Protein AF-A0A350CAU0-F1 (afdb_monomer_lite)

Sequence (91 aa):
MNVRILPLDPDLQVAQALPCFAGEPFLLLLDSAARHRQRDARYSFLTAAPRAVCRLDAVRHGDQPFTQLRHWQRLLSALSLPASAPPFCGG

Secondary structure (DSSP, 8-state):
------PPPTT--HHHHGGGGTTSTT-EEEE--TTSTTTT---EEEE-S-S-----S---TT--TTHHHHHHHHHS------TTS-S----

Radius of gyration: 16.53 Å; chains: 1; bounding box: 42×33×34 Å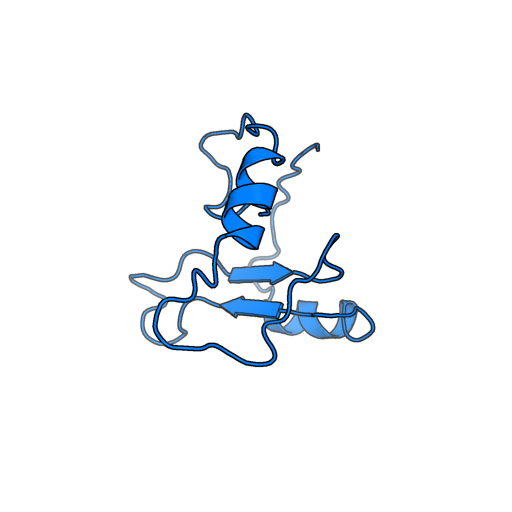

Foldseek 3Di:
DDDDDDDDDPPDDPVVCCVVCVVFAPWDKDFDDPPCCVPPGDDIDTDGDDPDDDDDPDDDPPDDRCPVVVVVVVVDDPDPDDPPDDPDDDD

pLDDT: mean 81.76, std 9.96, range [54.28, 94.38]

Structure (mmCIF, N/CA/C/O backbone):
data_AF-A0A350CAU0-F1
#
_entry.id   AF-A0A350CAU0-F1
#
loop_
_atom_site.group_PDB
_atom_site.id
_atom_site.type_symbol
_atom_site.label_atom_id
_atom_site.label_alt_id
_atom_site.label_comp_id
_atom_site.label_asym_id
_atom_site.label_entity_id
_atom_site.label_seq_id
_atom_site.pdbx_PDB_ins_code
_atom_site.Cartn_x
_atom_site.Cartn_y
_atom_site.Cartn_z
_atom_site.occupancy
_atom_site.B_iso_or_equiv
_atom_site.auth_seq_id
_atom_site.auth_comp_id
_atom_site.auth_asym_id
_atom_site.auth_atom_id
_atom_site.pdbx_PDB_model_num
ATOM 1 N N . MET A 1 1 ? 13.712 8.872 2.887 1.00 55.81 1 MET A N 1
ATOM 2 C CA . MET A 1 1 ? 13.416 7.474 2.506 1.00 55.81 1 MET A CA 1
ATOM 3 C C . MET A 1 1 ? 14.211 7.202 1.237 1.00 55.81 1 MET A C 1
ATOM 5 O O . MET A 1 1 ? 14.047 7.962 0.294 1.00 55.81 1 MET A O 1
ATOM 9 N N . ASN A 1 2 ? 15.140 6.242 1.237 1.00 63.44 2 ASN A N 1
ATOM 10 C CA . ASN A 1 2 ? 15.959 5.947 0.054 1.00 63.44 2 ASN A CA 1
ATOM 11 C C . ASN A 1 2 ? 15.252 4.882 -0.787 1.00 63.44 2 ASN A C 1
ATOM 13 O O . ASN A 1 2 ? 15.137 3.741 -0.345 1.00 63.44 2 ASN A O 1
ATOM 17 N N . VAL A 1 3 ? 14.776 5.250 -1.977 1.00 66.75 3 VAL A N 1
ATOM 18 C CA . VAL A 1 3 ? 14.211 4.293 -2.937 1.00 66.75 3 VAL A CA 1
ATOM 19 C C . VAL A 1 3 ? 15.363 3.513 -3.564 1.00 66.75 3 VAL A C 1
ATOM 21 O O . VAL A 1 3 ? 16.272 4.104 -4.144 1.00 66.75 3 VAL A O 1
ATOM 24 N N . ARG A 1 4 ? 15.343 2.186 -3.430 1.00 76.56 4 ARG A N 1
ATOM 25 C CA . ARG A 1 4 ? 16.275 1.287 -4.119 1.00 76.56 4 ARG A CA 1
ATOM 26 C C . ARG A 1 4 ? 15.524 0.569 -5.226 1.00 76.56 4 ARG A C 1
ATOM 28 O O . ARG A 1 4 ? 14.489 -0.034 -4.967 1.00 76.56 4 ARG A O 1
ATOM 35 N N . ILE A 1 5 ? 16.057 0.638 -6.439 1.00 78.00 5 ILE A N 1
ATOM 36 C CA . ILE A 1 5 ? 15.538 -0.095 -7.592 1.00 78.00 5 ILE A CA 1
ATOM 37 C C . ILE A 1 5 ? 16.461 -1.289 -7.801 1.00 78.00 5 ILE A C 1
ATOM 39 O O . ILE A 1 5 ? 17.669 -1.114 -7.956 1.00 78.00 5 ILE A O 1
ATOM 43 N N . LEU A 1 6 ? 15.892 -2.490 -7.765 1.00 81.44 6 LEU 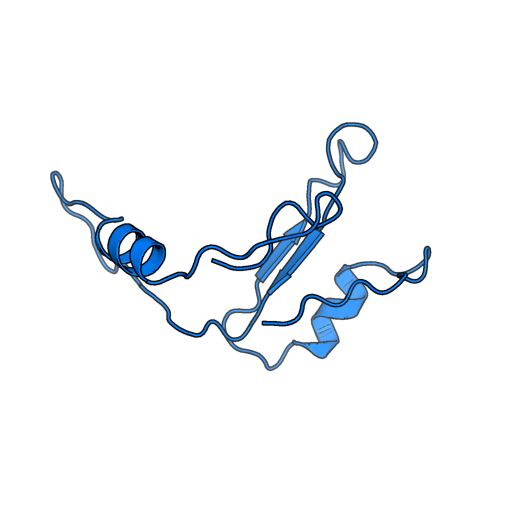A N 1
ATOM 44 C CA . LEU A 1 6 ? 16.605 -3.741 -7.991 1.00 81.44 6 LEU A CA 1
ATOM 45 C C . LEU A 1 6 ? 16.015 -4.431 -9.224 1.00 81.44 6 LEU A C 1
ATOM 47 O O . LEU A 1 6 ? 14.796 -4.370 -9.412 1.00 81.44 6 LEU A O 1
ATOM 51 N N . PRO A 1 7 ? 16.844 -5.074 -10.062 1.00 78.12 7 PRO A N 1
ATOM 52 C CA . PRO A 1 7 ? 16.332 -5.923 -11.123 1.00 78.12 7 PRO A CA 1
ATOM 53 C C . PRO A 1 7 ? 15.569 -7.096 -10.501 1.00 78.12 7 PRO A C 1
ATOM 55 O O . PRO A 1 7 ? 16.041 -7.716 -9.548 1.00 78.12 7 PRO A O 1
ATOM 58 N N . LEU A 1 8 ? 14.380 -7.370 -11.032 1.00 72.44 8 LEU A N 1
ATOM 59 C CA . LEU A 1 8 ? 13.609 -8.555 -10.678 1.00 72.44 8 LEU A CA 1
ATOM 60 C C . LEU A 1 8 ? 13.997 -9.703 -11.605 1.00 72.44 8 LEU A C 1
ATOM 62 O O . LEU A 1 8 ? 14.333 -9.481 -12.770 1.00 72.44 8 LEU A O 1
ATOM 66 N N . ASP A 1 9 ? 13.924 -10.918 -11.075 1.00 78.69 9 ASP A N 1
ATOM 67 C CA . ASP A 1 9 ? 13.962 -12.125 -11.889 1.00 78.69 9 ASP A CA 1
ATOM 68 C C . ASP A 1 9 ? 12.770 -12.091 -12.874 1.00 78.69 9 ASP A C 1
ATOM 70 O O . ASP A 1 9 ? 11.638 -11.858 -12.437 1.00 78.69 9 ASP A O 1
ATOM 74 N N . PRO A 1 10 ? 12.995 -12.246 -14.193 1.00 74.06 10 PRO A N 1
ATOM 75 C CA . PRO A 1 10 ? 11.928 -12.220 -15.193 1.00 74.06 10 PRO A CA 1
ATOM 76 C C . PRO A 1 10 ? 10.884 -13.332 -15.012 1.00 74.06 10 PRO A C 1
ATOM 78 O O . PRO A 1 10 ? 9.746 -13.152 -15.450 1.00 74.06 10 PRO A O 1
ATOM 81 N N . ASP A 1 11 ? 11.236 -14.435 -14.348 1.00 77.94 11 ASP A N 1
ATOM 82 C CA . ASP A 1 11 ? 10.326 -15.546 -14.056 1.00 77.94 11 ASP A CA 1
ATOM 83 C C . ASP A 1 11 ? 9.590 -15.370 -12.716 1.00 77.94 11 ASP A C 1
ATOM 85 O O . ASP A 1 11 ? 8.723 -16.177 -12.359 1.00 77.94 11 ASP A O 1
ATOM 89 N N . LEU A 1 12 ? 9.893 -14.297 -11.974 1.00 72.69 12 LEU A N 1
ATOM 90 C CA . LEU A 1 12 ? 9.259 -14.007 -10.696 1.00 72.69 12 LEU A CA 1
ATOM 91 C C . LEU A 1 12 ? 7.768 -13.739 -10.890 1.00 72.69 12 LEU A C 1
ATOM 93 O O . LEU A 1 12 ? 7.348 -12.725 -11.457 1.00 72.69 12 LEU A O 1
ATOM 97 N N . GLN A 1 13 ? 6.942 -14.608 -10.319 1.00 77.94 13 GLN A N 1
ATOM 98 C CA . GLN A 1 13 ? 5.515 -14.346 -10.237 1.00 77.94 13 GLN A CA 1
ATOM 99 C C . GLN A 1 13 ? 5.229 -13.539 -8.976 1.00 77.94 13 GLN A C 1
ATOM 101 O O . GLN A 1 13 ? 5.557 -13.962 -7.872 1.00 77.94 13 GLN A O 1
ATOM 106 N N . VAL A 1 14 ? 4.546 -12.401 -9.112 1.00 77.88 14 VAL A N 1
ATOM 107 C CA . VAL A 1 14 ? 4.219 -11.509 -7.981 1.00 77.88 14 VAL A CA 1
ATOM 108 C C . VAL A 1 14 ? 3.516 -12.254 -6.837 1.00 77.88 14 VAL A C 1
ATOM 110 O O . VAL A 1 14 ? 3.776 -11.989 -5.666 1.00 77.88 14 VAL A O 1
ATOM 113 N N . ALA A 1 15 ? 2.682 -13.248 -7.160 1.00 80.50 15 ALA A N 1
ATOM 114 C CA . ALA A 1 15 ? 2.008 -14.083 -6.169 1.00 80.50 15 ALA A CA 1
ATOM 115 C C . ALA A 1 15 ? 2.972 -14.909 -5.294 1.00 80.50 15 ALA A C 1
ATOM 117 O O . ALA A 1 15 ? 2.637 -15.203 -4.151 1.00 80.50 15 ALA A O 1
ATOM 118 N N . GLN A 1 16 ? 4.172 -15.244 -5.780 1.00 83.06 16 GLN A N 1
ATOM 119 C CA . GLN A 1 16 ? 5.196 -15.950 -4.998 1.00 83.06 16 GLN A CA 1
ATOM 120 C C . GLN A 1 16 ? 5.792 -15.076 -3.889 1.00 83.06 16 GLN A C 1
ATOM 122 O O . GLN A 1 16 ? 6.345 -15.615 -2.936 1.00 83.06 16 GLN A O 1
ATOM 127 N N . ALA A 1 17 ? 5.662 -13.747 -3.972 1.00 82.75 17 ALA A N 1
ATOM 128 C CA . ALA A 1 17 ? 6.098 -12.850 -2.907 1.00 82.75 17 ALA A CA 1
ATOM 129 C C . ALA A 1 17 ? 5.104 -12.806 -1.733 1.00 82.75 17 ALA A C 1
ATOM 131 O O . ALA A 1 17 ? 5.515 -12.535 -0.610 1.00 82.75 17 ALA A O 1
ATOM 132 N N . LEU A 1 18 ? 3.814 -13.098 -1.958 1.00 86.44 18 LEU A N 1
ATOM 133 C CA . LEU A 1 18 ? 2.770 -13.003 -0.926 1.00 86.44 18 LEU A CA 1
ATOM 134 C C . LEU A 1 18 ? 3.048 -13.846 0.331 1.00 86.44 18 LEU A C 1
ATOM 136 O O . LEU A 1 18 ? 2.906 -13.300 1.427 1.00 86.44 18 LEU A O 1
ATOM 140 N N . PRO A 1 19 ? 3.467 -15.128 0.234 1.00 88.94 19 PRO A N 1
ATOM 141 C CA . PRO A 1 19 ? 3.741 -15.946 1.414 1.00 88.94 19 PRO A CA 1
ATOM 142 C C . PRO A 1 19 ? 4.809 -15.350 2.335 1.00 88.94 19 PRO A C 1
ATOM 144 O O . PRO A 1 19 ? 4.710 -15.504 3.550 1.00 88.94 19 PRO A O 1
ATOM 147 N N . CYS A 1 20 ? 5.786 -14.617 1.788 1.00 88.19 20 CYS A N 1
ATOM 148 C CA . CYS A 1 20 ? 6.838 -13.973 2.579 1.00 88.19 20 CYS A CA 1
ATOM 149 C C . CYS A 1 20 ? 6.307 -12.873 3.513 1.00 88.19 20 CYS A C 1
ATOM 151 O O . CYS A 1 20 ? 6.995 -12.508 4.460 1.00 88.19 20 CYS A O 1
ATOM 153 N N . PHE A 1 21 ? 5.096 -12.364 3.268 1.00 89.19 21 PHE A N 1
ATOM 154 C CA . PHE A 1 21 ? 4.460 -11.305 4.057 1.00 89.19 21 PHE A CA 1
ATOM 155 C C . PHE A 1 21 ? 3.165 -11.768 4.739 1.00 89.19 21 PHE A C 1
ATOM 157 O O . PHE A 1 21 ? 2.414 -10.944 5.251 1.00 89.19 21 PHE A O 1
ATOM 164 N N . ALA A 1 22 ? 2.882 -13.075 4.771 1.00 86.56 22 ALA A N 1
ATOM 165 C CA . ALA A 1 22 ? 1.609 -13.610 5.266 1.00 86.56 22 ALA A CA 1
ATOM 166 C C . ALA A 1 22 ? 1.310 -13.280 6.745 1.00 86.56 22 ALA A C 1
ATOM 168 O O . ALA A 1 22 ? 0.151 -13.308 7.151 1.00 86.56 22 ALA A O 1
ATOM 169 N N . GLY A 1 23 ? 2.335 -12.969 7.546 1.00 89.69 23 GLY A N 1
ATOM 170 C CA . GLY A 1 23 ? 2.185 -12.548 8.943 1.00 89.69 23 GLY A CA 1
ATOM 171 C C . GLY A 1 23 ? 2.007 -11.040 9.146 1.00 89.69 23 GLY A C 1
ATOM 172 O O . GLY A 1 23 ? 1.748 -10.613 10.269 1.00 89.69 23 GLY A O 1
ATOM 173 N N . GLU A 1 24 ? 2.151 -10.231 8.096 1.00 94.38 24 GLU A N 1
ATOM 174 C CA . GLU A 1 24 ? 2.099 -8.776 8.214 1.00 94.38 24 GLU A CA 1
ATOM 175 C C . GLU A 1 24 ? 0.652 -8.256 8.193 1.00 94.38 24 GLU A C 1
ATOM 177 O O . GLU A 1 24 ? -0.168 -8.690 7.373 1.00 94.38 24 GLU A O 1
ATOM 182 N N . PRO A 1 25 ? 0.304 -7.288 9.057 1.00 92.56 25 PRO A N 1
ATOM 183 C CA . PRO A 1 25 ? -1.035 -6.728 9.079 1.00 92.56 25 PRO A CA 1
ATOM 184 C C . PRO A 1 25 ? -1.288 -5.869 7.832 1.00 92.56 25 PRO A C 1
ATOM 186 O O . PRO A 1 25 ? -0.396 -5.181 7.331 1.00 92.56 25 PRO A O 1
ATOM 189 N N . PHE A 1 26 ? -2.541 -5.861 7.366 1.00 93.00 26 PHE A N 1
ATOM 190 C CA . PHE A 1 26 ? -2.995 -5.082 6.202 1.00 93.00 26 PHE A CA 1
ATOM 191 C C . PHE A 1 26 ? -2.219 -5.377 4.906 1.00 93.00 26 PHE A C 1
ATOM 193 O O . PHE A 1 26 ? -1.963 -4.469 4.114 1.00 93.00 26 PHE A O 1
ATOM 200 N N . LEU A 1 27 ? -1.856 -6.645 4.682 1.00 92.69 27 LEU A N 1
ATOM 201 C CA . LEU A 1 27 ? -1.281 -7.090 3.416 1.00 92.69 27 LEU A CA 1
ATOM 202 C C . LEU A 1 27 ? -2.240 -6.784 2.253 1.00 92.69 27 LEU A C 1
ATOM 204 O O . LEU A 1 27 ? -3.390 -7.227 2.245 1.00 92.69 27 LEU A O 1
ATOM 208 N N . LEU A 1 28 ? -1.756 -6.036 1.265 1.00 91.00 28 LEU A N 1
ATOM 209 C CA . LEU A 1 28 ? -2.514 -5.608 0.093 1.00 91.00 28 LEU A CA 1
ATOM 210 C C . LEU A 1 28 ? -1.683 -5.826 -1.173 1.00 91.00 28 LEU A C 1
ATOM 212 O O . LEU A 1 28 ? -0.566 -5.321 -1.284 1.00 91.00 28 LEU A O 1
ATOM 216 N N . LEU A 1 29 ? -2.267 -6.535 -2.141 1.00 89.00 29 LEU A N 1
ATOM 217 C CA . LEU A 1 29 ? -1.742 -6.674 -3.496 1.00 89.00 29 LEU A CA 1
ATOM 218 C C . LEU A 1 29 ? -2.650 -5.932 -4.478 1.00 89.00 29 LEU A C 1
ATOM 220 O O . LEU A 1 29 ? -3.826 -6.267 -4.622 1.00 89.00 29 LEU A O 1
ATOM 224 N N . LEU A 1 30 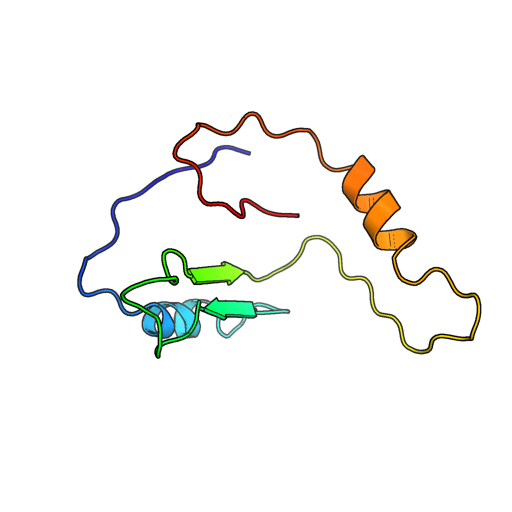? -2.085 -4.956 -5.183 1.00 87.12 30 LEU A N 1
ATOM 225 C CA . LEU A 1 30 ? -2.702 -4.298 -6.329 1.00 87.12 30 LEU A CA 1
ATOM 226 C C . LEU A 1 30 ? -2.026 -4.823 -7.593 1.00 87.12 30 LEU A C 1
ATOM 228 O O . LEU A 1 30 ? -0.913 -4.413 -7.916 1.00 87.12 30 LEU A O 1
ATOM 232 N N . ASP A 1 31 ? -2.683 -5.740 -8.298 1.00 83.62 31 ASP A N 1
ATOM 233 C CA . ASP A 1 31 ? -2.186 -6.270 -9.568 1.00 83.62 31 ASP A CA 1
ATOM 234 C C . ASP A 1 31 ? -3.028 -5.744 -10.734 1.00 83.62 31 ASP A C 1
ATOM 236 O O . ASP A 1 31 ? -4.256 -5.882 -10.755 1.00 83.62 31 ASP A O 1
ATOM 240 N N . SER A 1 32 ? -2.373 -5.110 -11.706 1.00 73.75 32 SER A N 1
ATOM 241 C CA . SER A 1 32 ? -3.052 -4.569 -12.884 1.00 73.75 32 SER A CA 1
ATOM 242 C C . SER A 1 32 ? -3.484 -5.725 -13.798 1.00 73.75 32 SER A C 1
ATOM 244 O O . SER A 1 32 ? -2.664 -6.492 -14.292 1.00 73.75 32 SER A O 1
ATOM 246 N N . ALA A 1 33 ? -4.800 -5.854 -13.983 1.00 63.72 33 ALA A N 1
ATOM 247 C CA . ALA A 1 33 ? -5.528 -6.999 -14.533 1.00 63.72 33 ALA A CA 1
ATOM 248 C C . ALA A 1 33 ? -4.814 -7.876 -15.589 1.00 63.72 33 ALA A C 1
ATOM 250 O O . ALA A 1 33 ? -4.491 -7.452 -16.701 1.00 63.72 33 ALA A O 1
ATOM 251 N N . ALA A 1 34 ? -4.798 -9.176 -15.283 1.00 57.22 34 ALA A N 1
ATOM 252 C CA . ALA A 1 34 ? -4.332 -10.303 -16.093 1.00 57.22 34 ALA A CA 1
ATOM 253 C C . ALA A 1 34 ? -4.839 -10.369 -17.555 1.00 57.22 34 ALA A C 1
ATOM 255 O O . ALA A 1 34 ? -4.194 -10.997 -18.388 1.00 57.22 34 ALA A O 1
ATOM 256 N N . ARG A 1 35 ? -5.970 -9.726 -17.889 1.00 54.28 35 ARG A N 1
ATOM 257 C CA . ARG A 1 35 ? -6.634 -9.799 -19.214 1.00 54.28 35 ARG A CA 1
ATOM 258 C C . ARG A 1 35 ? -6.260 -8.682 -20.197 1.00 54.28 35 ARG A C 1
ATOM 260 O O . ARG A 1 35 ? -6.426 -8.860 -21.397 1.00 54.28 35 ARG A O 1
ATOM 267 N N . HIS A 1 36 ? -5.700 -7.571 -19.716 1.00 56.50 36 HIS A N 1
ATOM 268 C CA . HIS A 1 36 ? -5.154 -6.496 -20.562 1.00 56.50 36 HIS A CA 1
ATOM 269 C C . HIS A 1 36 ? -3.652 -6.325 -20.339 1.00 56.50 36 HIS A C 1
ATOM 271 O O . HIS A 1 36 ? -3.097 -5.248 -20.556 1.00 56.50 36 HIS A O 1
ATOM 277 N N . ARG A 1 37 ? -2.990 -7.408 -19.909 1.00 61.88 37 ARG A N 1
ATOM 278 C CA . ARG A 1 37 ? -1.598 -7.396 -19.457 1.00 61.88 37 ARG A CA 1
ATOM 279 C C . ARG A 1 37 ? -0.633 -6.835 -20.502 1.00 61.88 37 ARG A C 1
ATOM 281 O O . ARG A 1 37 ? 0.330 -6.172 -20.158 1.00 61.88 37 ARG A O 1
ATOM 288 N N . GLN A 1 38 ? -0.941 -7.060 -21.777 1.00 60.66 38 GLN A N 1
ATOM 289 C CA . GLN A 1 38 ? -0.141 -6.590 -22.908 1.00 60.66 38 GLN A CA 1
ATOM 290 C C . GLN A 1 38 ? -0.356 -5.111 -23.271 1.00 60.66 38 GLN A C 1
ATOM 292 O O . GLN A 1 38 ? 0.454 -4.563 -24.010 1.00 60.66 38 GLN A O 1
ATOM 297 N N . ARG A 1 39 ? -1.428 -4.465 -22.790 1.00 60.59 39 ARG A N 1
ATOM 298 C CA . ARG A 1 39 ? -1.782 -3.087 -23.172 1.00 60.59 39 ARG A CA 1
ATOM 299 C C . ARG A 1 39 ? -1.678 -2.099 -22.014 1.00 60.59 39 ARG A C 1
ATOM 301 O O . ARG A 1 39 ? -1.090 -1.038 -22.182 1.00 60.59 39 ARG A O 1
ATOM 308 N N . ASP A 1 40 ? -2.213 -2.469 -20.850 1.00 61.31 40 ASP A N 1
ATOM 309 C CA . ASP A 1 40 ? -2.496 -1.513 -19.772 1.00 61.31 40 ASP A CA 1
ATOM 310 C C . ASP A 1 40 ? -1.818 -1.881 -18.432 1.00 61.31 40 ASP A C 1
ATOM 312 O O . ASP A 1 40 ? -1.776 -1.058 -17.518 1.00 61.31 40 ASP A O 1
ATOM 316 N N . ALA A 1 41 ? -1.260 -3.093 -18.285 1.00 64.69 41 ALA A N 1
ATOM 317 C CA . ALA A 1 41 ? -0.640 -3.537 -17.032 1.00 64.69 41 ALA A CA 1
ATOM 318 C C . ALA A 1 41 ? 0.889 -3.430 -17.078 1.00 64.69 41 ALA A C 1
ATOM 320 O O . ALA A 1 41 ? 1.559 -4.226 -17.732 1.00 64.69 41 ALA A O 1
ATOM 321 N N . ARG A 1 42 ? 1.449 -2.464 -16.343 1.00 75.38 42 ARG A N 1
ATOM 322 C CA . ARG A 1 42 ? 2.907 -2.257 -16.259 1.00 75.38 42 ARG A CA 1
ATOM 323 C C . ARG A 1 42 ? 3.488 -2.477 -14.861 1.00 75.38 42 ARG A C 1
ATOM 325 O O . ARG A 1 42 ? 4.692 -2.667 -14.738 1.00 75.38 42 ARG A O 1
ATOM 332 N N . TYR A 1 43 ? 2.646 -2.459 -13.825 1.00 81.12 43 TYR A N 1
ATOM 333 C CA . TYR A 1 43 ? 3.074 -2.544 -12.430 1.00 81.12 43 TYR A CA 1
ATOM 334 C C . TYR A 1 43 ? 2.105 -3.373 -11.584 1.00 81.12 43 TYR A C 1
ATOM 336 O O . TYR A 1 43 ? 0.884 -3.303 -11.766 1.00 81.12 43 TYR A O 1
ATOM 344 N N . SER A 1 44 ? 2.680 -4.078 -10.613 1.00 85.12 44 SER A N 1
ATOM 345 C CA . SER A 1 44 ? 1.985 -4.683 -9.479 1.00 85.12 44 SER A CA 1
ATOM 346 C C . SER A 1 44 ? 2.591 -4.114 -8.195 1.00 85.12 44 SER A C 1
ATOM 348 O O . SER A 1 44 ? 3.804 -3.903 -8.126 1.00 85.12 44 SER A O 1
ATOM 350 N N . PHE A 1 45 ? 1.765 -3.859 -7.182 1.00 88.62 45 PHE A N 1
ATOM 351 C CA . PHE A 1 45 ? 2.189 -3.285 -5.904 1.00 88.62 45 PHE A CA 1
ATOM 352 C C . PHE A 1 45 ? 1.834 -4.221 -4.763 1.00 88.62 45 PHE A C 1
ATOM 354 O O . PHE A 1 45 ? 0.672 -4.589 -4.613 1.00 88.62 45 PHE A O 1
ATOM 361 N N . LEU A 1 46 ? 2.823 -4.558 -3.941 1.00 89.31 46 LEU A N 1
ATOM 362 C CA . LEU A 1 46 ? 2.636 -5.300 -2.702 1.00 89.31 46 LEU A CA 1
ATOM 363 C C . LEU A 1 46 ? 2.990 -4.389 -1.526 1.00 89.31 46 LEU A C 1
ATOM 365 O O . LEU A 1 46 ? 4.102 -3.864 -1.466 1.00 89.31 46 LEU A O 1
ATOM 369 N N . THR A 1 47 ? 2.048 -4.190 -0.608 1.00 91.69 47 THR A N 1
ATOM 370 C CA . THR A 1 47 ? 2.230 -3.349 0.584 1.00 91.69 47 THR A CA 1
ATOM 371 C C . THR A 1 47 ? 1.751 -4.073 1.832 1.00 91.69 47 THR A C 1
ATOM 373 O O . THR A 1 47 ? 0.798 -4.846 1.757 1.00 91.69 47 THR A O 1
ATOM 376 N N . ALA A 1 48 ? 2.356 -3.780 2.978 1.00 93.56 48 ALA A N 1
ATOM 377 C CA . ALA A 1 48 ? 1.926 -4.278 4.279 1.00 93.56 48 ALA A CA 1
ATOM 378 C C . ALA A 1 48 ? 2.362 -3.309 5.388 1.00 93.56 48 ALA A C 1
ATOM 380 O O . ALA A 1 48 ? 3.098 -2.357 5.113 1.00 93.56 48 ALA A O 1
ATOM 381 N N . ALA A 1 49 ? 1.916 -3.557 6.622 1.00 92.88 49 ALA A N 1
ATOM 382 C CA . ALA A 1 49 ? 2.327 -2.824 7.822 1.00 92.88 49 ALA A CA 1
ATOM 383 C C . ALA A 1 49 ? 2.256 -1.286 7.667 1.00 92.88 49 ALA A C 1
ATOM 385 O O . ALA A 1 49 ? 3.266 -0.585 7.804 1.00 92.88 49 ALA A O 1
ATOM 386 N N . PRO A 1 50 ? 1.069 -0.726 7.359 1.00 92.25 50 PRO A N 1
ATOM 387 C CA . PRO A 1 50 ? 0.912 0.710 7.191 1.00 92.25 50 PRO A CA 1
ATOM 388 C C . PRO A 1 50 ? 1.254 1.446 8.489 1.00 92.25 50 PRO A C 1
ATOM 390 O O . PRO A 1 50 ? 0.900 1.018 9.587 1.00 92.25 50 PRO A O 1
ATOM 393 N N . ARG A 1 51 ? 1.891 2.615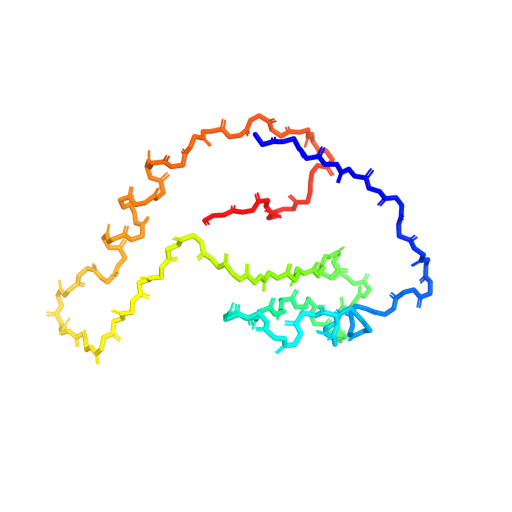 8.360 1.00 89.38 51 ARG A N 1
ATOM 394 C CA . ARG A 1 51 ? 2.253 3.461 9.510 1.00 89.38 51 ARG A CA 1
ATOM 395 C C . ARG A 1 51 ? 1.030 3.961 10.290 1.00 89.38 51 ARG A C 1
ATOM 397 O O . ARG A 1 51 ? 1.130 4.215 11.486 1.00 89.38 51 ARG A O 1
ATOM 404 N N . ALA A 1 52 ? -0.095 4.152 9.608 1.00 89.06 52 ALA A N 1
ATOM 405 C CA . ALA A 1 52 ? -1.361 4.564 10.196 1.00 89.06 52 ALA A CA 1
ATOM 406 C C . ALA A 1 52 ? -2.525 3.989 9.382 1.00 89.06 52 ALA A C 1
ATOM 408 O O . ALA A 1 52 ? -2.414 3.811 8.171 1.00 89.06 52 ALA A O 1
ATOM 409 N N . VAL A 1 53 ? -3.649 3.730 10.051 1.00 90.69 53 VAL A N 1
ATOM 410 C CA . VAL A 1 53 ? -4.878 3.220 9.431 1.00 90.69 53 VAL A CA 1
ATOM 411 C C . VAL A 1 53 ? -6.041 4.105 9.848 1.00 90.69 53 VAL A C 1
ATOM 413 O O . VAL A 1 53 ? -6.174 4.457 11.019 1.00 90.69 53 VAL A O 1
ATOM 416 N N . CYS A 1 54 ? -6.878 4.490 8.887 1.00 87.94 54 CYS A N 1
ATOM 417 C CA . CYS A 1 54 ? -8.148 5.162 9.143 1.00 87.94 54 CYS A CA 1
ATOM 418 C C . CYS A 1 54 ? -9.268 4.215 8.722 1.00 87.94 54 CYS A C 1
ATOM 420 O O . CYS A 1 54 ? -9.240 3.678 7.615 1.00 87.94 54 CYS A O 1
ATOM 422 N N . ARG A 1 55 ? -10.245 4.012 9.606 1.00 89.81 55 ARG A N 1
ATOM 423 C CA . ARG A 1 55 ? -11.435 3.207 9.341 1.00 89.81 55 ARG A CA 1
ATOM 424 C C . ARG A 1 55 ? -12.667 4.083 9.528 1.00 89.81 55 ARG A C 1
ATOM 426 O O . ARG A 1 55 ? -12.762 4.807 10.513 1.00 89.81 55 ARG A O 1
ATOM 433 N N . LEU A 1 56 ? -13.583 4.018 8.569 1.00 87.62 56 LEU A N 1
ATOM 434 C CA . LEU A 1 56 ? -14.895 4.648 8.660 1.00 87.62 56 LEU A CA 1
ATOM 435 C C . LEU A 1 56 ? -15.908 3.556 9.000 1.00 87.62 56 LEU A C 1
ATOM 437 O O . LEU A 1 56 ? -16.173 2.689 8.172 1.00 87.62 56 LEU A O 1
ATOM 441 N N . ASP A 1 57 ? -16.445 3.581 10.218 1.00 88.88 57 ASP A N 1
ATOM 442 C CA . ASP A 1 57 ? -17.448 2.603 10.664 1.00 88.88 57 ASP A CA 1
ATOM 443 C C . ASP A 1 57 ? -18.861 2.937 10.169 1.00 88.88 57 ASP A C 1
ATOM 445 O O . ASP A 1 57 ? -19.692 2.051 9.986 1.00 88.88 57 ASP A O 1
ATOM 449 N N . ALA A 1 58 ? -19.130 4.221 9.932 1.00 87.75 58 ALA A N 1
ATOM 450 C CA . ALA A 1 58 ? -20.370 4.721 9.363 1.00 87.75 58 ALA A CA 1
ATOM 451 C C . ALA A 1 58 ? -20.115 6.055 8.649 1.00 87.75 58 ALA A C 1
ATOM 453 O O . ALA A 1 58 ? -19.183 6.784 8.985 1.00 87.75 58 ALA A O 1
ATOM 454 N N . VAL A 1 59 ? -20.970 6.379 7.683 1.00 86.88 59 VAL A N 1
ATOM 455 C CA . VAL A 1 59 ? -20.979 7.660 6.966 1.00 86.88 59 VAL A CA 1
ATOM 456 C C . VAL A 1 59 ? -22.413 8.159 6.879 1.00 86.88 59 VAL A C 1
ATOM 458 O O . VAL A 1 59 ? -23.329 7.390 6.581 1.00 86.88 59 VAL A O 1
ATOM 461 N N . ARG A 1 60 ? -22.617 9.447 7.147 1.00 88.94 60 ARG A N 1
ATOM 462 C CA . ARG A 1 60 ? -23.895 10.144 6.992 1.00 88.94 60 ARG A CA 1
ATOM 463 C C . ARG A 1 60 ? -23.853 11.052 5.771 1.00 88.94 60 ARG A C 1
ATOM 465 O O . ARG A 1 60 ? -22.796 11.480 5.311 1.00 88.94 60 ARG A O 1
ATOM 472 N N . HIS A 1 61 ? -25.031 11.372 5.246 1.00 89.56 61 HIS A N 1
ATOM 473 C CA . HIS A 1 61 ? -25.146 12.365 4.186 1.00 89.56 61 HIS A CA 1
ATOM 474 C C . HIS A 1 61 ? -24.572 13.715 4.655 1.00 89.56 61 HIS A C 1
ATOM 476 O O . HIS A 1 61 ? -24.977 14.229 5.696 1.00 89.56 61 HIS A O 1
ATOM 482 N N . GLY A 1 62 ? -23.650 14.284 3.876 1.00 88.69 62 GLY A N 1
ATOM 483 C CA . GLY A 1 62 ? -22.938 15.525 4.203 1.00 88.69 62 GLY A CA 1
ATOM 484 C C . GLY A 1 62 ? -21.566 15.329 4.859 1.00 88.69 62 GLY A C 1
ATOM 485 O O . GLY A 1 62 ? -20.789 16.284 4.902 1.00 88.69 62 GLY A O 1
ATOM 486 N N . ASP A 1 63 ? -21.228 14.114 5.305 1.00 87.12 63 ASP A N 1
ATOM 487 C CA . ASP A 1 63 ? -19.897 13.830 5.841 1.00 87.12 63 ASP A CA 1
ATOM 488 C C . ASP A 1 63 ? -18.812 14.002 4.773 1.00 87.12 63 ASP A C 1
ATOM 490 O O . ASP A 1 63 ? -19.012 13.804 3.573 1.00 87.12 63 ASP A O 1
ATOM 494 N N . GLN A 1 64 ? -17.615 14.345 5.239 1.00 88.94 64 GLN A N 1
ATOM 495 C CA . GLN A 1 64 ? -16.423 14.491 4.413 1.00 88.94 64 GLN A CA 1
ATOM 496 C C . GLN A 1 64 ? -15.463 13.321 4.696 1.00 88.94 64 GLN A C 1
ATOM 498 O O . GLN A 1 64 ? -14.483 13.507 5.426 1.00 88.94 64 GLN A O 1
ATOM 503 N N . PRO A 1 65 ? -15.707 12.117 4.133 1.00 84.94 65 PRO A N 1
ATOM 504 C CA . PRO A 1 65 ? -15.038 10.871 4.537 1.00 84.94 65 PRO A CA 1
ATOM 505 C C . PRO A 1 65 ? -13.516 10.898 4.350 1.00 84.94 65 PRO A C 1
ATOM 507 O O . PRO A 1 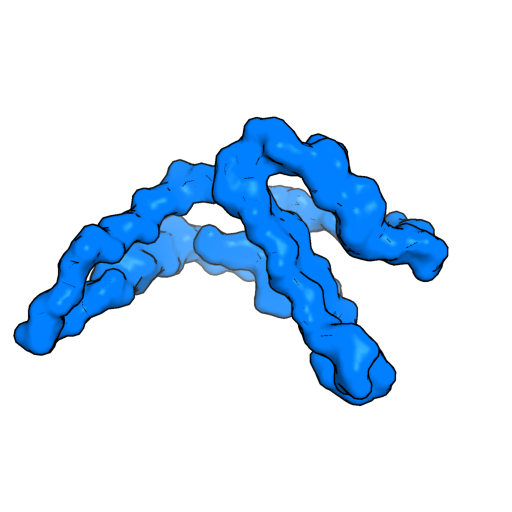65 ? -12.781 10.199 5.037 1.00 84.94 65 PRO A O 1
ATOM 510 N N . PHE A 1 66 ? -13.022 11.747 3.447 1.00 89.19 66 PHE A N 1
ATOM 511 C CA . PHE A 1 66 ? -11.601 11.848 3.125 1.00 89.19 66 PHE A CA 1
ATOM 512 C C . PHE A 1 66 ? -10.878 12.987 3.846 1.00 89.19 66 PHE A C 1
ATOM 514 O O . PHE A 1 66 ? -9.720 13.258 3.540 1.00 89.19 66 PHE A O 1
ATOM 521 N N . THR A 1 67 ? -11.514 13.683 4.793 1.00 89.12 67 THR A N 1
ATOM 522 C CA . THR A 1 67 ? -10.858 14.788 5.515 1.00 89.12 67 THR A CA 1
ATOM 523 C C . THR A 1 67 ? -9.607 14.326 6.257 1.00 89.12 67 THR A C 1
ATOM 525 O O . THR A 1 67 ? -8.581 15.002 6.175 1.00 89.12 67 THR A O 1
ATOM 528 N N . GLN A 1 68 ? -9.655 13.151 6.891 1.00 87.25 68 GLN A N 1
ATOM 529 C CA . GLN A 1 68 ? -8.489 12.566 7.554 1.00 87.25 68 GLN A CA 1
ATOM 530 C C . GLN A 1 68 ? -7.377 12.223 6.554 1.00 87.25 68 GLN A C 1
ATOM 532 O O . GLN A 1 68 ? -6.226 12.595 6.770 1.00 87.25 68 GLN A O 1
ATOM 537 N N . LEU A 1 69 ? -7.716 11.595 5.421 1.00 88.88 69 LEU A N 1
ATOM 538 C CA . LEU A 1 69 ? -6.738 11.278 4.372 1.00 88.88 69 LEU A CA 1
ATOM 539 C C . LEU A 1 69 ? -6.096 12.545 3.793 1.00 88.88 69 LEU A C 1
ATOM 541 O O . LEU A 1 69 ? -4.880 12.615 3.661 1.00 88.88 69 LEU A O 1
ATOM 545 N N . ARG A 1 70 ? -6.888 13.593 3.531 1.00 90.19 70 ARG A N 1
ATOM 546 C CA . ARG A 1 70 ? -6.386 14.904 3.079 1.00 90.19 70 ARG A CA 1
ATOM 547 C C . ARG A 1 70 ? -5.500 15.585 4.118 1.00 90.19 70 ARG A C 1
ATOM 549 O O . ARG A 1 70 ? -4.624 16.373 3.769 1.00 90.19 70 ARG A O 1
ATOM 556 N N . HIS A 1 71 ? -5.743 15.353 5.405 1.00 89.81 71 HIS A N 1
ATOM 557 C CA . HIS A 1 71 ? -4.844 15.820 6.451 1.00 89.81 71 HIS A CA 1
ATOM 558 C C . HIS A 1 71 ? -3.510 15.070 6.402 1.00 89.81 71 HIS A C 1
ATOM 560 O O . HIS A 1 71 ? -2.475 15.724 6.318 1.00 89.81 71 HIS A O 1
ATOM 566 N N . TRP A 1 72 ? -3.522 13.738 6.354 1.00 90.12 72 TRP A N 1
ATOM 567 C CA . TRP A 1 72 ? -2.302 12.931 6.251 1.00 90.12 72 TRP A CA 1
ATOM 568 C C . TRP A 1 72 ? -1.495 13.209 4.992 1.00 90.12 72 TRP A C 1
ATOM 570 O O . TRP A 1 72 ? -0.2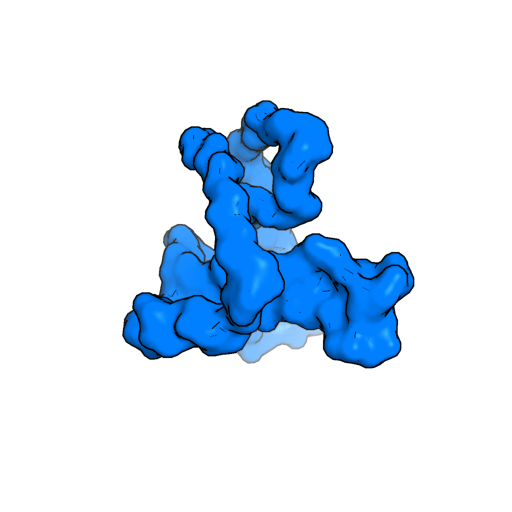83 13.367 5.085 1.00 90.12 72 TRP A O 1
ATOM 580 N N . GLN A 1 73 ? -2.156 13.380 3.849 1.00 87.81 73 GLN A N 1
ATOM 581 C CA . GLN A 1 73 ? -1.502 13.740 2.595 1.00 87.81 73 GLN A CA 1
ATOM 582 C C . GLN A 1 73 ? -0.665 15.022 2.727 1.00 87.81 73 GLN A C 1
ATOM 584 O O . GLN A 1 73 ? 0.408 15.111 2.142 1.00 87.81 73 GLN A O 1
ATOM 589 N N . ARG A 1 74 ? -1.112 16.001 3.527 1.00 88.44 74 ARG A N 1
ATOM 590 C CA . ARG A 1 74 ? -0.350 17.235 3.794 1.00 88.44 74 ARG A CA 1
ATOM 591 C C . ARG A 1 74 ? 0.868 17.018 4.695 1.00 88.44 74 ARG A C 1
ATOM 593 O O . ARG A 1 74 ? 1.763 17.855 4.695 1.00 88.44 74 ARG A O 1
ATOM 600 N N . LEU A 1 75 ? 0.888 15.939 5.476 1.00 86.69 75 LEU A N 1
ATOM 601 C CA . LEU A 1 75 ? 2.018 15.561 6.330 1.00 86.69 75 LEU A CA 1
ATOM 602 C C . LEU A 1 75 ? 3.075 14.752 5.568 1.00 86.69 75 LEU A C 1
ATOM 604 O O . LEU A 1 75 ? 4.198 14.610 6.055 1.00 86.69 75 LEU A O 1
ATOM 608 N N . LEU A 1 76 ? 2.729 14.210 4.397 1.00 82.44 76 LEU A N 1
ATOM 609 C CA . LEU A 1 76 ? 3.689 13.550 3.525 1.00 82.44 76 LEU A CA 1
ATOM 610 C C . LEU A 1 76 ? 4.615 14.610 2.926 1.00 82.44 76 LEU A C 1
ATOM 612 O O . LEU A 1 76 ? 4.180 15.532 2.238 1.00 82.44 76 LEU A O 1
ATOM 616 N N . SER A 1 77 ? 5.910 14.484 3.191 1.00 74.00 77 SER A N 1
ATOM 617 C CA . SER A 1 77 ? 6.920 15.300 2.530 1.00 74.00 77 SER A CA 1
ATOM 618 C C . SER A 1 77 ? 6.935 14.993 1.033 1.00 74.00 77 SER A C 1
ATOM 620 O O . SER A 1 77 ? 6.846 13.832 0.630 1.00 74.00 77 SER A O 1
ATOM 622 N N . ALA A 1 78 ? 7.080 16.030 0.203 1.00 72.56 78 ALA A N 1
ATOM 623 C CA . ALA A 1 78 ? 7.292 15.847 -1.227 1.00 72.56 78 ALA A CA 1
ATOM 624 C C . ALA A 1 78 ? 8.562 15.008 -1.436 1.00 72.56 78 ALA A C 1
ATOM 626 O O . ALA A 1 78 ? 9.671 15.441 -1.119 1.00 72.56 78 ALA A O 1
ATOM 627 N N . LEU A 1 79 ? 8.394 13.778 -1.920 1.00 71.38 79 LEU A N 1
ATOM 628 C CA . LEU A 1 79 ? 9.514 12.927 -2.288 1.00 71.38 79 LEU A CA 1
ATOM 629 C C . LEU A 1 79 ? 10.030 13.395 -3.649 1.00 71.38 79 LEU A C 1
ATOM 631 O O . LEU A 1 79 ? 9.315 13.313 -4.646 1.00 71.38 79 LEU A O 1
ATOM 635 N N . SER A 1 80 ? 11.281 13.851 -3.707 1.00 79.38 80 SER A N 1
ATOM 636 C CA . SER A 1 80 ? 11.990 13.966 -4.983 1.00 79.38 80 SER A CA 1
ATOM 637 C C . SER A 1 80 ? 12.291 12.561 -5.489 1.00 79.38 80 SER A C 1
ATOM 639 O O . SER A 1 80 ? 13.238 11.915 -5.039 1.00 79.38 80 SER A O 1
ATOM 641 N N . LEU A 1 81 ? 11.442 12.071 -6.386 1.00 80.25 81 LEU A N 1
ATOM 642 C CA . LEU A 1 81 ? 11.582 10.762 -7.006 1.00 80.25 81 LEU A CA 1
ATOM 643 C C . LEU A 1 81 ? 12.266 10.893 -8.373 1.00 80.25 81 LEU A C 1
ATOM 645 O O . LEU A 1 81 ? 12.025 11.868 -9.088 1.00 80.25 81 LEU A O 1
ATOM 649 N N . PRO A 1 82 ? 13.107 9.923 -8.767 1.00 83.00 82 PRO A N 1
ATOM 650 C CA . PRO A 1 82 ? 13.619 9.869 -10.129 1.00 83.00 82 PRO A CA 1
ATOM 651 C C . PRO A 1 82 ? 12.469 9.631 -11.116 1.00 83.00 82 PRO A C 1
ATOM 653 O O . PRO A 1 82 ? 11.480 8.983 -10.782 1.00 83.00 82 PRO A O 1
ATOM 656 N N . ALA A 1 83 ? 12.627 10.082 -12.363 1.00 83.38 83 ALA A N 1
ATOM 657 C CA . ALA A 1 83 ? 11.622 9.884 -13.416 1.00 83.38 83 ALA A CA 1
ATOM 658 C C . ALA A 1 83 ? 11.313 8.399 -13.707 1.00 83.38 83 ALA A C 1
ATOM 660 O O . ALA A 1 83 ? 10.263 8.079 -14.253 1.00 83.38 83 ALA A O 1
ATOM 661 N N . SER A 1 84 ? 12.225 7.493 -13.342 1.00 82.12 84 SER A N 1
ATOM 662 C CA . SER A 1 84 ? 12.071 6.040 -13.466 1.00 82.12 84 SER A CA 1
ATOM 663 C C . SER A 1 84 ? 11.342 5.380 -12.291 1.00 82.12 84 SER A C 1
ATOM 665 O O . SER A 1 84 ? 11.179 4.159 -12.295 1.00 82.12 84 SER A O 1
ATOM 667 N N . ALA A 1 85 ? 10.942 6.143 -11.270 1.00 82.38 85 ALA A N 1
ATOM 668 C CA . ALA A 1 85 ? 10.217 5.603 -10.129 1.00 82.38 85 ALA A CA 1
ATOM 669 C C . ALA A 1 85 ? 8.878 4.977 -10.565 1.00 82.38 85 ALA A C 1
ATOM 671 O O . ALA A 1 85 ? 8.253 5.448 -11.520 1.00 82.38 85 ALA A O 1
ATOM 672 N N . PRO A 1 86 ? 8.413 3.920 -9.875 1.00 81.94 86 PRO A N 1
ATOM 673 C CA . PRO A 1 86 ? 7.092 3.371 -10.137 1.00 81.94 86 PRO A CA 1
ATOM 674 C C . PRO A 1 86 ? 6.004 4.412 -9.812 1.00 81.94 86 PRO A C 1
ATOM 676 O O . PRO A 1 86 ? 6.233 5.322 -9.012 1.00 81.94 86 PRO A O 1
ATOM 679 N N . PRO A 1 87 ? 4.797 4.285 -10.391 1.00 83.75 87 PRO A N 1
ATOM 680 C CA . PRO A 1 87 ? 3.758 5.306 -10.250 1.00 83.75 87 PRO A CA 1
ATOM 681 C C . PRO A 1 87 ? 3.165 5.389 -8.834 1.00 83.75 87 PRO A C 1
ATOM 683 O O . PRO A 1 87 ? 2.433 6.329 -8.536 1.00 83.75 87 PRO A O 1
ATOM 686 N N . PHE A 1 88 ? 3.490 4.439 -7.953 1.00 86.25 88 PHE A N 1
ATOM 687 C CA . PHE A 1 88 ? 3.152 4.478 -6.536 1.00 86.25 88 PHE A CA 1
ATOM 688 C C . PHE A 1 88 ? 4.389 4.146 -5.689 1.00 86.25 88 PHE A C 1
ATOM 690 O O . PHE A 1 88 ? 4.969 3.069 -5.819 1.00 86.25 88 PHE A O 1
ATOM 697 N N . CYS A 1 89 ? 4.777 5.083 -4.817 1.00 84.31 89 CYS A N 1
ATOM 698 C CA . CYS A 1 89 ? 5.970 5.017 -3.958 1.00 84.31 89 CYS A CA 1
ATOM 699 C C . CYS A 1 89 ? 5.628 5.246 -2.473 1.00 84.31 89 CYS A C 1
ATOM 701 O O . CYS A 1 89 ? 6.449 5.763 -1.715 1.00 84.31 89 CYS A O 1
ATOM 703 N N . GLY A 1 90 ? 4.410 4.879 -2.069 1.00 82.62 90 GLY A N 1
ATOM 704 C CA . GLY A 1 90 ? 3.861 5.159 -0.743 1.00 82.62 90 GLY A CA 1
ATOM 705 C C . GLY A 1 90 ? 2.874 6.328 -0.741 1.00 82.62 90 GLY A C 1
ATOM 706 O O . GLY A 1 90 ? 2.818 7.118 -1.687 1.00 82.62 90 GLY A O 1
ATOM 707 N N . GLY A 1 91 ? 2.078 6.396 0.325 1.00 81.88 91 GLY A N 1
ATOM 708 C CA . GLY A 1 91 ? 0.988 7.347 0.538 1.00 81.88 91 GLY A CA 1
ATOM 709 C C . GLY A 1 91 ? 0.357 7.173 1.911 1.00 81.88 91 GLY A C 1
ATOM 710 O O . GLY A 1 91 ? 0.744 6.209 2.612 1.00 81.88 91 GLY A O 1
#